Protein AF-D0Z2W0-F1 (afdb_monomer_lite)

InterPro domains:
  IPR029068 Glyoxalase/Bleomycin resistance protein/Dihydroxybiphenyl dioxygenase [G3DSA:3.10.180.10] (1-37)
  IPR058997 YycE-like, C-terminal domain [PF22659] (2-35)

Foldseek 3Di:
DVVVPWDWDDDPDPVLVVFWTWTADPVRDIDTDGNDDPDD

pLDDT: mean 84.02, std 5.55, range [62.06, 90.94]

Radius of gyration: 11.08 Å; chains: 1; bounding box: 29×21×26 Å

Secondary structure (DSSP, 8-state):
-GGGTPEEE--SSHHHHHHEEEEE-TTS-EEEEE-S----

Sequence (40 aa):
MISAGFNVVENINPYWESVGKTFEDIDGYRLVLQNLDWDL

Structure (mmCIF, N/CA/C/O backbone):
data_AF-D0Z2W0-F1
#
_entry.id   AF-D0Z2W0-F1
#
loop_
_atom_site.group_PDB
_atom_site.id
_atom_site.type_symbol
_atom_site.label_atom_id
_atom_site.label_alt_id
_atom_site.label_comp_id
_atom_site.label_asym_id
_atom_site.label_entity_id
_atom_site.label_seq_id
_atom_site.pdbx_PDB_ins_code
_atom_site.Cartn_x
_atom_site.Cartn_y
_atom_site.Cartn_z
_atom_site.occupancy
_atom_site.B_iso_or_equiv
_atom_site.auth_seq_id
_atom_site.auth_comp_id
_atom_site.auth_asym_id
_atom_site.auth_atom_id
_atom_site.pdbx_PDB_model_num
ATOM 1 N N . MET A 1 1 ? -7.525 -7.030 3.406 1.00 73.25 1 MET A N 1
ATOM 2 C CA . MET A 1 1 ? -7.244 -5.690 3.967 1.00 73.25 1 MET A CA 1
ATOM 3 C C . MET A 1 1 ? -8.530 -4.913 4.218 1.00 73.25 1 MET A C 1
ATOM 5 O O . MET A 1 1 ? -8.849 -4.718 5.376 1.00 73.25 1 MET A O 1
ATOM 9 N N . ILE A 1 2 ? -9.348 -4.601 3.207 1.00 79.31 2 ILE A N 1
ATOM 10 C CA . ILE A 1 2 ? -10.599 -3.834 3.418 1.00 79.31 2 ILE A CA 1
ATOM 11 C C . ILE A 1 2 ? -11.577 -4.541 4.375 1.00 79.31 2 ILE A C 1
ATOM 13 O O . ILE A 1 2 ? -12.002 -3.963 5.365 1.00 79.31 2 ILE A O 1
ATOM 17 N N . SER A 1 3 ? -11.860 -5.833 4.161 1.00 83.00 3 SER A N 1
ATOM 18 C CA . SER A 1 3 ? -12.727 -6.609 5.070 1.00 83.00 3 SER A CA 1
ATOM 19 C C . SER A 1 3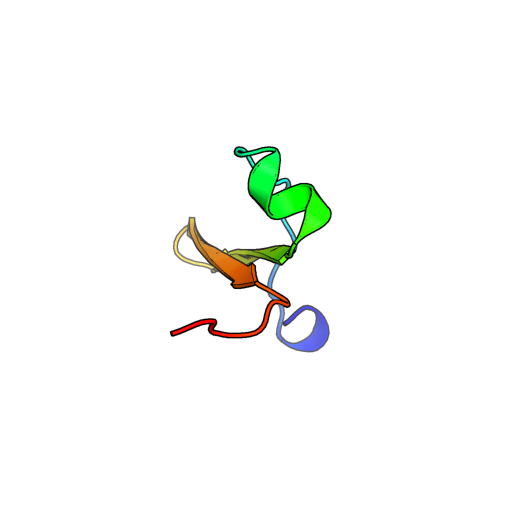 ? -12.144 -6.805 6.478 1.00 83.00 3 SER A C 1
ATOM 21 O O . SER A 1 3 ? -12.863 -7.243 7.368 1.00 83.00 3 SER A O 1
ATOM 23 N N . ALA A 1 4 ? -10.853 -6.523 6.670 1.00 82.50 4 ALA A N 1
ATOM 24 C CA . ALA A 1 4 ? -10.189 -6.584 7.970 1.00 82.50 4 ALA A CA 1
ATOM 25 C C . ALA A 1 4 ? -10.150 -5.210 8.671 1.00 82.50 4 ALA A C 1
ATOM 27 O O . ALA A 1 4 ? -9.592 -5.116 9.755 1.00 82.50 4 ALA A O 1
ATOM 28 N N . GLY A 1 5 ? -10.738 -4.165 8.069 1.00 84.88 5 GLY A N 1
ATOM 29 C CA . GLY A 1 5 ? -10.827 -2.820 8.646 1.00 84.88 5 GLY A CA 1
ATOM 30 C C . GLY A 1 5 ? -9.733 -1.841 8.209 1.00 84.88 5 GLY A C 1
ATOM 31 O O . GLY A 1 5 ? -9.715 -0.718 8.697 1.00 84.88 5 GLY A O 1
ATOM 32 N N . PHE A 1 6 ? -8.843 -2.225 7.288 1.00 85.06 6 PHE A N 1
ATOM 33 C CA . PHE A 1 6 ? -7.795 -1.326 6.792 1.00 85.06 6 PHE A CA 1
ATOM 34 C C . PHE A 1 6 ? -8.338 -0.350 5.748 1.00 85.06 6 PHE A C 1
ATOM 36 O O . PHE A 1 6 ? -9.018 -0.759 4.798 1.00 85.06 6 PHE A O 1
ATOM 43 N N . ASN A 1 7 ? -7.956 0.919 5.881 1.00 87.38 7 ASN A N 1
ATOM 44 C CA . ASN A 1 7 ? -8.328 1.972 4.945 1.00 87.38 7 ASN A CA 1
ATOM 45 C C . ASN A 1 7 ? -7.353 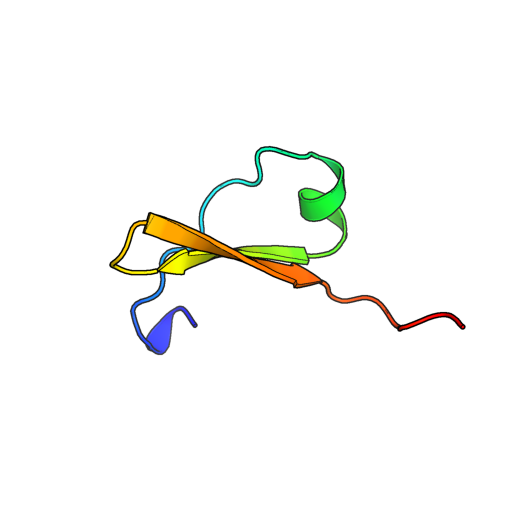2.009 3.769 1.00 87.38 7 ASN A C 1
ATOM 47 O O . ASN A 1 7 ? -6.137 1.978 3.958 1.00 87.38 7 ASN A O 1
ATOM 51 N N . VAL A 1 8 ? -7.889 2.086 2.551 1.00 87.06 8 VAL A N 1
ATOM 52 C CA . VAL A 1 8 ? -7.088 2.404 1.363 1.00 87.06 8 VAL A CA 1
ATOM 53 C C . VAL A 1 8 ? -6.861 3.907 1.361 1.00 87.06 8 VAL A C 1
ATOM 55 O O . VAL A 1 8 ? -7.824 4.669 1.442 1.00 87.06 8 VAL A O 1
ATOM 58 N N . VAL A 1 9 ? -5.604 4.317 1.260 1.00 86.88 9 VAL A N 1
ATOM 59 C CA . VAL A 1 9 ? -5.215 5.729 1.215 1.00 86.88 9 VAL A CA 1
ATOM 60 C C . VAL A 1 9 ? -4.565 6.047 -0.122 1.00 86.88 9 VAL A C 1
ATOM 62 O O . VAL A 1 9 ? -3.985 5.169 -0.763 1.00 86.88 9 VAL A O 1
ATOM 65 N N . GLU A 1 10 ? -4.677 7.303 -0.552 1.00 83.00 10 GLU A N 1
ATOM 66 C CA . GLU A 1 10 ? -3.994 7.761 -1.758 1.00 83.00 10 GLU A CA 1
ATOM 67 C C . GLU A 1 10 ? -2.478 7.658 -1.600 1.00 83.00 10 GLU A C 1
ATOM 69 O O . GLU A 1 10 ? -1.893 7.922 -0.543 1.00 83.00 10 GLU A O 1
ATOM 74 N N . ASN A 1 11 ? -1.833 7.263 -2.691 1.00 80.12 11 ASN A N 1
ATOM 75 C CA . ASN A 1 11 ? -0.393 7.130 -2.733 1.00 80.12 11 ASN A CA 1
ATOM 76 C C . ASN A 1 11 ? 0.221 8.518 -2.932 1.00 80.12 11 ASN A C 1
ATOM 78 O O . ASN A 1 11 ? -0.115 9.221 -3.876 1.00 80.12 11 ASN A O 1
ATOM 82 N N . ILE A 1 12 ? 1.186 8.891 -2.090 1.00 78.31 12 ILE A N 1
ATOM 83 C CA . ILE A 1 12 ? 1.921 10.160 -2.254 1.00 78.31 12 ILE A CA 1
ATOM 84 C C . ILE A 1 12 ? 2.943 10.069 -3.401 1.00 78.31 12 ILE A C 1
ATOM 86 O O . ILE A 1 12 ? 3.335 11.079 -3.977 1.00 78.31 12 ILE A O 1
ATOM 90 N N . ASN A 1 13 ? 3.386 8.856 -3.746 1.00 79.62 13 ASN A N 1
ATOM 91 C CA . ASN A 1 13 ? 4.300 8.623 -4.858 1.00 79.62 13 ASN A CA 1
ATOM 92 C C . ASN A 1 13 ? 3.526 8.040 -6.060 1.00 79.62 13 ASN A C 1
ATOM 94 O O . ASN A 1 13 ? 3.025 6.915 -5.939 1.00 79.62 13 ASN A O 1
ATOM 98 N N . PRO A 1 14 ? 3.481 8.744 -7.212 1.00 81.25 14 PRO A N 1
ATOM 99 C CA . PRO A 1 14 ? 2.801 8.290 -8.430 1.00 81.25 14 PRO A CA 1
ATOM 100 C C . PRO A 1 14 ? 3.255 6.916 -8.931 1.00 81.25 14 PRO A C 1
ATOM 102 O O . PRO A 1 14 ? 2.488 6.206 -9.573 1.00 81.25 14 PRO A O 1
ATOM 105 N N . TYR A 1 15 ? 4.487 6.504 -8.609 1.00 80.50 15 TYR A N 1
ATOM 106 C CA . TYR A 1 15 ? 4.988 5.173 -8.950 1.00 80.50 15 TYR A CA 1
ATOM 107 C C . TYR A 1 15 ? 4.031 4.074 -8.466 1.00 80.50 15 TYR A C 1
ATOM 109 O O . TYR A 1 15 ? 3.594 3.234 -9.253 1.00 80.50 15 TYR A O 1
ATOM 117 N N . TRP A 1 16 ? 3.624 4.139 -7.196 1.00 81.56 16 TRP A N 1
ATOM 118 C CA . TRP A 1 16 ? 2.791 3.119 -6.562 1.00 81.56 16 TRP A CA 1
ATOM 119 C C . TRP A 1 16 ? 1.356 3.090 -7.079 1.00 81.56 16 TRP A C 1
ATOM 121 O O . TRP A 1 16 ? 0.692 2.076 -6.917 1.00 81.56 16 TRP A O 1
ATOM 131 N N . GLU A 1 17 ? 0.858 4.176 -7.672 1.00 78.62 17 GLU A N 1
ATOM 132 C CA . GLU A 1 17 ? -0.512 4.250 -8.200 1.00 78.62 17 GLU A CA 1
ATOM 133 C C . GLU A 1 17 ? -0.740 3.250 -9.343 1.00 78.62 17 GLU A C 1
ATOM 135 O O . GLU A 1 17 ? -1.809 2.654 -9.456 1.00 78.62 17 GLU A O 1
ATOM 140 N N . SER A 1 18 ? 0.297 3.013 -10.149 1.00 81.69 18 SER A N 1
ATOM 141 C CA . SER A 1 18 ? 0.240 2.091 -11.289 1.00 81.69 18 SER A CA 1
ATOM 142 C C . SER A 1 18 ? 0.558 0.636 -10.934 1.00 81.69 18 SER A C 1
ATOM 144 O O . SER A 1 18 ? 0.076 -0.275 -11.604 1.00 81.69 18 SER A O 1
ATOM 146 N N . VAL A 1 19 ? 1.353 0.408 -9.883 1.00 82.88 19 VAL A N 1
ATOM 147 C CA . VAL A 1 19 ? 1.937 -0.911 -9.577 1.00 82.88 19 VAL A CA 1
ATOM 148 C C . VAL A 1 19 ? 1.481 -1.499 -8.242 1.00 82.88 19 VAL A C 1
ATOM 150 O O . VAL A 1 19 ? 1.917 -2.589 -7.879 1.00 82.88 19 VAL A O 1
ATOM 153 N N . GLY A 1 20 ? 0.633 -0.808 -7.477 1.00 87.00 20 GLY A N 1
ATOM 154 C CA . GLY A 1 20 ? 0.253 -1.265 -6.144 1.00 87.00 20 GLY A CA 1
ATOM 155 C C . GLY A 1 20 ? -0.887 -0.494 -5.484 1.00 87.00 20 GLY A C 1
ATOM 156 O O . GLY A 1 20 ? -1.555 0.343 -6.087 1.00 87.00 20 GLY A O 1
ATOM 157 N N . LYS A 1 21 ? -1.131 -0.812 -4.211 1.00 89.06 21 LYS A N 1
ATOM 158 C CA . LYS A 1 21 ? -2.100 -0.110 -3.355 1.00 89.06 21 LYS A CA 1
ATOM 159 C C . LYS A 1 21 ? -1.502 0.174 -1.987 1.00 89.06 21 LYS A C 1
ATOM 161 O O . LYS A 1 21 ? -0.858 -0.707 -1.417 1.00 89.06 21 LYS A O 1
ATOM 166 N N . THR A 1 22 ? -1.764 1.367 -1.456 1.00 90.00 22 THR A N 1
ATOM 167 C CA . THR A 1 22 ? -1.370 1.739 -0.093 1.00 90.00 22 THR A CA 1
ATOM 168 C C . THR A 1 22 ? -2.539 1.599 0.868 1.00 90.00 22 THR A C 1
ATOM 170 O O . THR A 1 22 ? -3.681 1.946 0.559 1.00 90.00 22 THR A O 1
ATOM 173 N N . PHE A 1 23 ? -2.230 1.097 2.052 1.00 90.25 23 PHE A N 1
ATOM 174 C CA . PHE A 1 23 ? -3.144 0.953 3.168 1.00 90.25 23 PHE A CA 1
ATOM 175 C C . PHE A 1 23 ? -2.562 1.650 4.387 1.00 90.25 23 PHE A C 1
ATOM 177 O O . PHE A 1 23 ? -1.345 1.657 4.571 1.00 90.25 23 PHE A O 1
ATOM 184 N N . GLU A 1 24 ? -3.431 2.208 5.214 1.00 90.94 24 GLU A N 1
ATOM 185 C CA . GLU A 1 24 ? -3.061 2.788 6.502 1.00 90.94 24 GLU A CA 1
ATOM 186 C C . GLU A 1 24 ? -3.570 1.894 7.639 1.00 90.94 24 GLU A C 1
ATOM 188 O O . GLU A 1 24 ? -4.709 1.414 7.598 1.00 90.94 24 GLU A O 1
ATOM 193 N N . ASP A 1 25 ? -2.699 1.630 8.612 1.00 86.12 25 ASP A N 1
ATOM 194 C CA . ASP A 1 25 ? -3.023 0.909 9.846 1.00 86.12 25 ASP A CA 1
ATOM 195 C C . ASP A 1 25 ? -3.480 1.876 10.954 1.00 86.12 25 ASP A C 1
ATOM 197 O O . ASP A 1 25 ? -3.323 3.093 10.840 1.00 86.12 25 ASP A O 1
ATOM 201 N N . ILE A 1 26 ? -4.014 1.342 12.052 1.00 86.81 26 ILE A N 1
ATOM 202 C CA . ILE A 1 26 ? -4.556 2.099 13.189 1.00 86.81 26 ILE A CA 1
ATOM 203 C C . ILE A 1 26 ? -3.528 3.031 13.845 1.00 86.81 26 ILE A C 1
ATOM 205 O O . ILE A 1 26 ? -3.899 4.064 14.395 1.00 86.81 26 ILE A O 1
ATOM 209 N N . ASP A 1 27 ? -2.245 2.680 13.753 1.00 88.38 27 ASP A N 1
ATOM 210 C CA . ASP A 1 27 ? -1.129 3.446 14.310 1.00 88.38 27 ASP A CA 1
ATOM 211 C C . ASP A 1 27 ? -0.625 4.541 13.344 1.00 88.38 27 ASP A C 1
ATOM 213 O O . ASP A 1 27 ? 0.342 5.243 13.640 1.00 88.38 27 ASP A O 1
ATOM 217 N N . GLY A 1 28 ? -1.255 4.699 12.172 1.00 86.75 28 GLY A N 1
ATOM 218 C CA . GLY A 1 28 ? -0.880 5.690 11.154 1.00 86.75 28 GLY A CA 1
ATOM 219 C C . GLY A 1 28 ? 0.287 5.266 10.255 1.00 86.75 28 GLY A C 1
ATOM 220 O O . GLY A 1 28 ? 0.807 6.072 9.479 1.00 86.75 28 GLY A O 1
ATOM 221 N N . TYR A 1 29 ? 0.717 4.004 10.336 1.00 88.62 29 TYR A N 1
ATOM 222 C CA . TYR A 1 29 ? 1.708 3.446 9.419 1.00 88.62 29 TYR A CA 1
ATOM 223 C C . TYR A 1 29 ? 1.094 3.130 8.058 1.00 88.62 29 TYR A C 1
ATOM 225 O O . TYR A 1 29 ? -0.037 2.658 7.960 1.00 88.62 29 TYR A O 1
ATOM 233 N N . ARG A 1 30 ? 1.882 3.346 6.997 1.00 88.25 30 ARG A N 1
ATOM 234 C CA . ARG A 1 30 ? 1.480 3.078 5.614 1.00 88.25 30 ARG A CA 1
ATOM 235 C C . ARG A 1 30 ? 2.179 1.843 5.073 1.00 88.25 30 ARG A C 1
ATOM 237 O O . ARG A 1 30 ? 3.407 1.787 5.046 1.00 88.25 30 ARG A O 1
ATOM 244 N N . LEU A 1 31 ? 1.390 0.890 4.599 1.00 88.00 31 LEU A N 1
ATOM 245 C CA . LEU A 1 31 ? 1.854 -0.318 3.930 1.00 88.00 31 LEU A CA 1
ATOM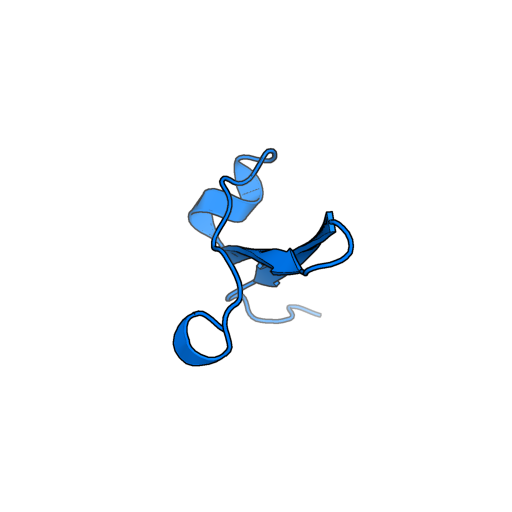 246 C C . LEU A 1 31 ? 1.490 -0.251 2.450 1.00 88.00 31 LEU A C 1
ATOM 248 O O . LEU A 1 31 ? 0.326 -0.055 2.112 1.00 88.00 31 LEU A O 1
ATOM 252 N N . VAL A 1 32 ? 2.466 -0.472 1.573 1.00 88.44 32 VAL A N 1
ATOM 253 C CA . VAL A 1 32 ? 2.234 -0.587 0.130 1.00 88.44 32 VAL A CA 1
ATOM 254 C C . VAL A 1 32 ? 2.326 -2.051 -0.271 1.00 88.44 32 VAL A C 1
ATOM 256 O O . VAL A 1 32 ? 3.347 -2.694 -0.038 1.00 88.44 32 VAL A O 1
ATOM 259 N N . LEU A 1 33 ? 1.271 -2.575 -0.892 1.00 87.56 33 LEU A N 1
ATOM 260 C CA . LEU A 1 33 ? 1.320 -3.861 -1.580 1.00 87.56 33 LEU A CA 1
ATOM 261 C C . LE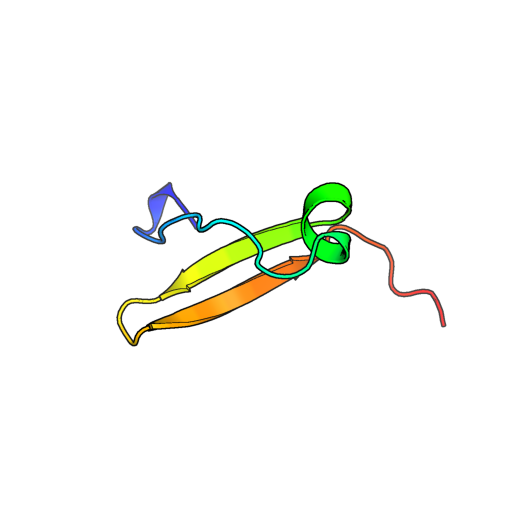U A 1 33 ? 1.584 -3.617 -3.062 1.00 87.56 33 LEU A C 1
ATOM 263 O O . LEU A 1 33 ? 0.735 -3.064 -3.763 1.00 87.56 33 LEU A O 1
ATOM 267 N N . GLN A 1 34 ? 2.764 -4.028 -3.515 1.00 88.19 34 GLN A N 1
ATOM 268 C CA . GLN A 1 34 ? 3.174 -3.992 -4.913 1.00 88.19 34 GLN A CA 1
ATOM 269 C C . GLN A 1 34 ? 2.737 -5.286 -5.609 1.00 88.19 34 GLN A C 1
ATOM 271 O O . GLN A 1 34 ? 2.967 -6.378 -5.096 1.00 88.19 34 GLN A O 1
ATOM 276 N N . ASN A 1 35 ? 2.104 -5.159 -6.773 1.00 88.62 35 ASN A N 1
ATOM 277 C CA . ASN A 1 35 ? 1.710 -6.274 -7.628 1.00 88.62 35 ASN A CA 1
ATOM 278 C C . ASN A 1 35 ? 2.686 -6.394 -8.806 1.00 88.62 35 ASN A C 1
ATOM 280 O O . ASN A 1 35 ? 2.317 -6.175 -9.959 1.00 88.62 35 ASN A O 1
ATOM 284 N N . LEU A 1 36 ? 3.949 -6.656 -8.482 1.00 86.94 36 LEU A N 1
ATOM 285 C CA . LEU A 1 36 ? 5.015 -6.918 -9.443 1.00 86.94 36 LEU A CA 1
ATOM 286 C C . LEU A 1 36 ? 5.792 -8.150 -9.002 1.00 86.94 36 LEU A C 1
ATOM 288 O O . LEU A 1 36 ? 5.881 -8.447 -7.807 1.00 86.94 36 LEU A O 1
ATOM 292 N N . ASP A 1 37 ? 6.359 -8.838 -9.984 1.00 86.06 37 ASP A N 1
ATOM 293 C CA . ASP A 1 37 ? 7.310 -9.903 -9.731 1.00 86.06 37 ASP A CA 1
ATOM 294 C C . ASP A 1 37 ? 8.618 -9.325 -9.185 1.00 86.06 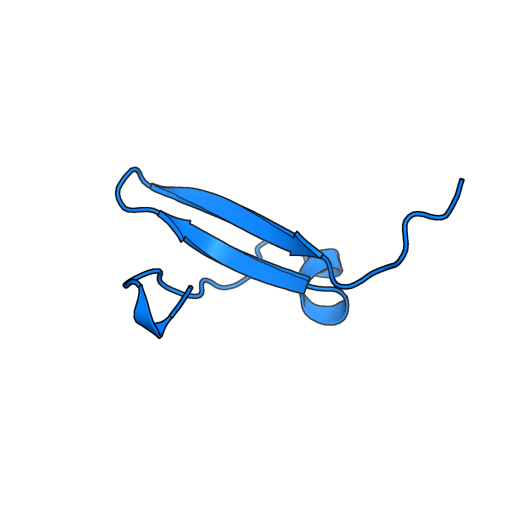37 ASP A C 1
ATOM 296 O O . ASP A 1 37 ? 9.005 -8.185 -9.460 1.00 86.06 37 ASP A O 1
ATOM 300 N N . TRP A 1 38 ? 9.302 -10.135 -8.387 1.00 82.56 38 TRP A N 1
ATOM 301 C CA . TRP A 1 38 ? 10.652 -9.832 -7.940 1.00 82.56 38 TRP A CA 1
ATOM 302 C C . TRP A 1 38 ? 11.614 -10.222 -9.062 1.00 82.56 38 TRP A C 1
ATOM 304 O O . TRP A 1 38 ? 12.053 -11.369 -9.120 1.00 82.56 38 TRP A O 1
ATOM 314 N N . ASP A 1 39 ? 11.910 -9.291 -9.969 1.00 73.38 39 ASP A N 1
ATOM 315 C CA . ASP A 1 39 ? 13.025 -9.469 -10.903 1.00 73.38 39 ASP A CA 1
ATOM 316 C C . ASP A 1 39 ? 14.351 -9.415 -10.120 1.00 73.38 39 ASP A C 1
ATOM 318 O O . ASP A 1 39 ? 14.569 -8.507 -9.310 1.00 73.38 39 ASP A O 1
ATOM 322 N N . LEU A 1 40 ? 15.196 -10.434 -10.326 1.00 62.06 40 LEU A N 1
ATOM 323 C CA . LEU A 1 40 ? 16.489 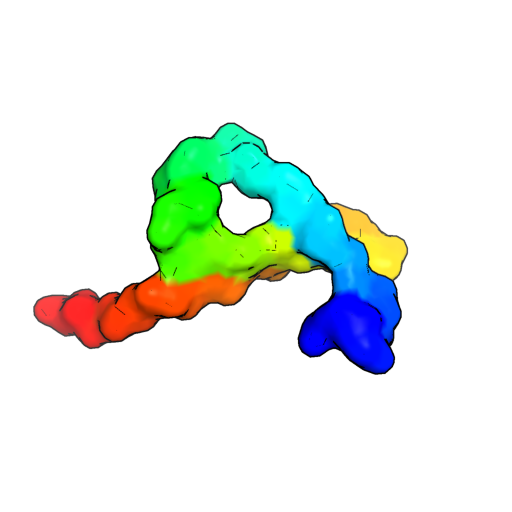-10.644 -9.658 1.00 62.06 40 LEU A CA 1
ATOM 324 C C . LEU A 1 40 ? 17.639 -9.953 -10.403 1.00 62.06 40 LEU A C 1
ATOM 326 O O . LEU A 1 40 ? 17.715 -10.119 -11.642 1.00 62.06 40 LEU A O 1
#

Organism: NCBI:txid675817